Protein AF-A0A3A5MSQ6-F1 (afdb_monomer_lite)

Sequence (177 aa):
MNKYGAQARDHWVKVAPSRYAALPNPEQFFEELGEQVLSQVDALSQTIAGPDPAGENYLEKAGRLTMAQKQAEEIVLADLVWITPELSPSQERDEWEATRPMDSALARWADSVQDSPEGATSTYEEELAAEEWAVPVTFIQQLLAAANPSRFLTANADTMKRAADIRYEKIAQAHPE

pLDDT: mean 93.1, std 7.49, range [51.0, 98.56]

Foldseek 3Di:
DDPQLVLLLVQCCPFPVPVCVPDPDSVVVSVVLVVVLVVQLVVQLCVQLDDDDPPDDPVNSVVSSVVSSVVSNVVSCVVRRDDHGDDDPVRLLVVCVVPDDDPVVLQVVLVVQLPDPVHHDDLVVLVVSCVVQVHDSVLSVVLNVDPGNVVSCVVVVVRSVVSSVVVSVVVCVVDPD

Structure (mmCIF, N/CA/C/O backbone):
data_AF-A0A3A5MSQ6-F1
#
_entry.id   AF-A0A3A5MSQ6-F1
#
loop_
_atom_site.group_PDB
_atom_site.id
_atom_site.type_symbol
_atom_site.label_atom_id
_atom_site.label_alt_id
_atom_site.label_comp_id
_atom_site.label_asym_id
_atom_site.label_entity_id
_atom_site.label_seq_id
_atom_site.pdbx_PDB_ins_code
_atom_site.Cartn_x
_atom_site.Cartn_y
_atom_site.Cartn_z
_atom_site.occupancy
_atom_site.B_iso_or_equiv
_atom_site.auth_seq_id
_atom_site.auth_comp_id
_atom_site.auth_asym_id
_atom_site.auth_atom_id
_atom_site.pdbx_PDB_model_num
ATOM 1 N N . MET A 1 1 ? -16.151 -14.250 20.989 1.00 91.69 1 MET A N 1
ATOM 2 C CA . MET A 1 1 ? -15.827 -13.108 20.100 1.00 91.69 1 MET A CA 1
ATOM 3 C C . MET A 1 1 ? -16.827 -11.959 20.231 1.00 91.69 1 MET A C 1
ATOM 5 O O . MET A 1 1 ? -18.029 -12.206 20.222 1.00 91.69 1 MET A O 1
ATOM 9 N N . ASN A 1 2 ? -16.344 -10.716 20.351 1.00 97.12 2 ASN A N 1
ATOM 10 C CA . ASN A 1 2 ? -17.173 -9.505 20.461 1.00 97.12 2 ASN A CA 1
ATOM 11 C C . ASN A 1 2 ? -17.504 -8.865 19.088 1.00 97.12 2 ASN A C 1
ATOM 13 O O . ASN A 1 2 ? -17.113 -9.393 18.043 1.00 97.12 2 ASN A O 1
ATOM 17 N N . LYS A 1 3 ? -18.235 -7.733 19.079 1.00 97.00 3 LYS A N 1
ATOM 18 C CA . LYS A 1 3 ? -18.690 -7.067 17.837 1.00 97.00 3 LYS A CA 1
ATOM 19 C C . LYS A 1 3 ? -17.534 -6.658 16.913 1.00 97.00 3 LYS A C 1
ATOM 21 O O . LYS A 1 3 ? -17.661 -6.798 15.701 1.00 97.00 3 LYS A O 1
ATOM 26 N N . TYR A 1 4 ? -16.418 -6.195 17.478 1.00 98.12 4 TYR A N 1
ATOM 27 C CA . TYR A 1 4 ? -15.269 -5.723 16.706 1.00 98.12 4 TYR A CA 1
ATOM 28 C C . TYR A 1 4 ? -14.484 -6.884 16.110 1.00 98.12 4 TYR A C 1
ATOM 30 O O . TYR A 1 4 ? -14.121 -6.830 14.941 1.00 98.12 4 TYR A O 1
ATOM 38 N N . GLY A 1 5 ? -14.302 -7.966 16.874 1.00 97.75 5 GLY A N 1
ATOM 39 C CA . GLY A 1 5 ? -13.679 -9.188 16.367 1.00 97.75 5 GLY A CA 1
ATOM 40 C C . GLY A 1 5 ? -14.453 -9.782 15.189 1.00 97.75 5 GLY A C 1
ATOM 41 O O . GLY A 1 5 ? -13.870 -10.105 14.157 1.00 97.75 5 GLY A O 1
ATOM 42 N N . ALA A 1 6 ? -15.787 -9.839 15.293 1.00 97.94 6 ALA A N 1
ATOM 43 C CA . ALA A 1 6 ? -16.640 -10.298 14.197 1.00 97.94 6 ALA A CA 1
ATOM 44 C C . ALA A 1 6 ? -16.522 -9.398 12.955 1.00 97.94 6 ALA A C 1
ATOM 46 O O . ALA A 1 6 ? -16.348 -9.895 11.845 1.00 97.94 6 ALA A O 1
ATOM 47 N N . GLN A 1 7 ? -16.558 -8.077 13.149 1.00 96.94 7 GLN A N 1
ATOM 48 C CA . GLN A 1 7 ? -16.419 -7.096 12.073 1.00 96.94 7 GLN A CA 1
ATOM 49 C C . GLN A 1 7 ? -15.052 -7.185 11.377 1.00 96.94 7 GLN A C 1
ATOM 51 O O . GLN A 1 7 ? -14.988 -7.141 10.148 1.00 96.94 7 GLN A O 1
ATOM 56 N N . ALA A 1 8 ? -13.975 -7.354 12.147 1.00 97.19 8 ALA A N 1
ATOM 57 C CA . ALA A 1 8 ? -12.625 -7.531 11.629 1.00 97.19 8 ALA A CA 1
ATOM 58 C C . ALA A 1 8 ? -12.491 -8.817 10.815 1.00 97.19 8 ALA A C 1
ATOM 60 O O . ALA A 1 8 ? -12.016 -8.785 9.680 1.00 97.19 8 ALA A O 1
ATOM 61 N N . ARG A 1 9 ? -12.990 -9.934 11.354 1.00 97.44 9 ARG A N 1
ATOM 62 C CA . ARG A 1 9 ? -13.000 -11.228 10.670 1.00 97.44 9 ARG A CA 1
ATOM 63 C C . ARG A 1 9 ? -13.719 -11.141 9.327 1.00 97.44 9 ARG A C 1
ATOM 65 O O . ARG A 1 9 ? -13.173 -11.557 8.310 1.00 97.44 9 ARG A O 1
ATOM 72 N N . ASP A 1 10 ? -14.932 -10.596 9.319 1.00 96.75 10 ASP A N 1
ATOM 73 C CA . ASP A 1 10 ? -15.755 -10.513 8.110 1.00 96.75 10 ASP A CA 1
ATOM 74 C C . ASP A 1 10 ? -15.113 -9.595 7.055 1.00 96.75 10 ASP A C 1
ATOM 76 O O . ASP A 1 10 ? -15.195 -9.866 5.855 1.00 96.75 10 ASP A O 1
ATOM 80 N N . HIS A 1 11 ? -14.423 -8.536 7.493 1.00 96.19 11 HIS A N 1
ATOM 81 C CA . HIS A 1 11 ? -13.627 -7.688 6.613 1.00 96.19 11 HIS A CA 1
ATOM 82 C C . HIS A 1 11 ? -12.451 -8.456 5.998 1.00 96.19 11 HIS A C 1
ATOM 84 O O . HIS A 1 11 ? -12.329 -8.485 4.775 1.00 96.19 11 HIS A O 1
ATOM 90 N N . TRP A 1 12 ? -11.638 -9.131 6.815 1.00 96.25 12 TRP A N 1
ATOM 91 C CA . TRP A 1 12 ? -10.468 -9.888 6.357 1.00 96.25 12 TRP A CA 1
ATOM 92 C C . TRP A 1 12 ? -10.838 -11.015 5.395 1.00 96.25 12 TRP A C 1
ATOM 94 O O . TRP A 1 12 ? -10.219 -11.142 4.347 1.00 96.25 12 TRP A O 1
ATOM 104 N N . VAL A 1 13 ? -11.900 -11.772 5.678 1.00 95.62 13 VAL A N 1
ATOM 105 C CA . VAL A 1 13 ? -12.399 -12.817 4.764 1.00 95.62 13 VAL A CA 1
ATOM 106 C C . VAL A 1 13 ? -12.737 -12.245 3.383 1.00 95.62 13 VAL A C 1
ATOM 108 O O . VAL A 1 13 ? -12.569 -12.924 2.372 1.00 95.62 13 VAL A O 1
ATOM 111 N N . LYS A 1 14 ? -13.216 -10.998 3.328 1.00 93.75 14 LYS A N 1
ATOM 112 C CA . LYS A 1 14 ? -13.599 -10.339 2.080 1.00 93.75 14 LYS A CA 1
ATOM 113 C C . LYS A 1 14 ? -12.409 -9.747 1.328 1.00 93.75 14 LYS A C 1
ATOM 115 O O . LYS A 1 14 ? -12.394 -9.829 0.103 1.00 93.75 14 LYS A O 1
ATOM 120 N N . VAL A 1 15 ? -11.493 -9.079 2.029 1.00 93.81 15 VAL A N 1
ATOM 121 C CA . VAL A 1 15 ? -10.445 -8.264 1.390 1.00 93.81 15 VAL A CA 1
ATOM 122 C C . VAL A 1 15 ? -9.077 -8.925 1.379 1.00 93.81 15 VAL A C 1
ATOM 124 O O . VAL A 1 15 ? -8.238 -8.503 0.601 1.00 93.81 15 VAL A O 1
ATOM 127 N N . ALA A 1 16 ? -8.844 -9.927 2.222 1.00 93.31 16 ALA A N 1
ATOM 128 C CA . ALA A 1 16 ? -7.561 -10.603 2.362 1.00 93.31 16 ALA A CA 1
ATOM 129 C C . ALA A 1 16 ? -7.744 -12.108 2.664 1.00 93.31 16 ALA A C 1
ATOM 131 O O . ALA A 1 16 ? -7.401 -12.589 3.754 1.00 93.31 16 ALA A O 1
ATOM 132 N N . PRO A 1 17 ? -8.368 -12.863 1.739 1.00 93.62 17 PRO A N 1
ATOM 133 C CA . PRO A 1 17 ? -8.714 -14.262 1.967 1.00 93.62 17 PRO A CA 1
ATOM 134 C C . PRO A 1 17 ? -7.487 -15.162 2.165 1.00 93.62 17 PRO A C 1
ATOM 136 O O . PRO A 1 17 ? -7.575 -16.135 2.918 1.00 93.62 17 PRO A O 1
ATOM 139 N N . SER A 1 18 ? -6.350 -14.853 1.536 1.00 91.25 18 SER A N 1
ATOM 140 C CA . SER A 1 18 ? -5.132 -15.669 1.634 1.00 91.25 18 SER A CA 1
ATOM 141 C C . SER A 1 18 ? -4.469 -15.496 3.001 1.00 91.25 18 SER A C 1
ATOM 143 O O . SER A 1 18 ? -4.156 -16.485 3.665 1.00 91.25 18 SER A O 1
ATOM 145 N N . ARG A 1 19 ? -4.350 -14.252 3.480 1.00 92.19 19 ARG A N 1
ATOM 146 C CA . ARG A 1 19 ? -3.881 -13.902 4.828 1.00 92.19 19 ARG A CA 1
ATOM 147 C C . ARG A 1 19 ? -4.793 -14.495 5.891 1.00 92.19 19 ARG A C 1
ATOM 149 O O . ARG A 1 19 ? -4.294 -15.056 6.861 1.00 92.19 19 ARG A O 1
ATOM 156 N N . TYR A 1 20 ? -6.114 -14.445 5.695 1.00 94.56 20 TYR A N 1
ATOM 157 C CA . TYR A 1 20 ? -7.062 -15.107 6.594 1.00 94.56 20 TYR A CA 1
ATOM 158 C C . TYR A 1 20 ? -6.826 -16.625 6.660 1.00 94.56 20 TYR A C 1
ATOM 160 O O . TYR A 1 20 ? -6.766 -17.188 7.751 1.00 94.56 20 TYR A O 1
ATOM 168 N N . ALA A 1 21 ? -6.659 -17.288 5.511 1.00 94.31 21 ALA A N 1
ATOM 169 C CA . ALA A 1 21 ? -6.428 -18.732 5.442 1.00 94.31 21 ALA A CA 1
ATOM 170 C C . ALA A 1 21 ? -5.071 -19.166 6.027 1.00 94.31 21 ALA A C 1
ATOM 172 O O . ALA A 1 21 ? -4.936 -20.305 6.473 1.00 94.31 21 ALA A O 1
ATOM 173 N N . ALA A 1 22 ? -4.082 -18.271 6.044 1.00 95.31 22 ALA A N 1
ATOM 174 C CA . ALA A 1 22 ? -2.764 -18.515 6.623 1.00 95.31 22 ALA A CA 1
ATOM 175 C C . ALA A 1 22 ? -2.734 -18.416 8.161 1.00 95.31 22 ALA A C 1
ATOM 177 O O . ALA A 1 22 ? -1.754 -18.840 8.779 1.00 95.31 22 ALA A O 1
ATOM 178 N N . LEU A 1 23 ? -3.781 -17.875 8.799 1.00 96.12 23 LEU A N 1
ATOM 179 C CA . LEU A 1 23 ? -3.851 -17.765 10.256 1.00 96.12 23 LEU A CA 1
ATOM 180 C C . LEU A 1 23 ? -3.947 -19.160 10.909 1.00 96.12 23 LEU A C 1
ATOM 182 O O . LEU A 1 23 ? -4.881 -19.906 10.614 1.00 96.12 23 LEU A O 1
ATOM 186 N N . PRO A 1 24 ? -3.058 -19.509 11.862 1.00 94.88 24 PRO A N 1
ATOM 187 C CA . PRO A 1 24 ? -3.094 -20.817 12.524 1.00 94.88 24 PRO A CA 1
ATOM 188 C C . PRO A 1 24 ? -4.362 -21.067 13.352 1.00 94.88 24 PRO A C 1
ATOM 190 O O . PRO A 1 24 ? -4.852 -22.192 13.414 1.00 94.88 24 PRO A O 1
ATOM 193 N N . ASN A 1 25 ? -4.881 -20.026 14.010 1.00 96.38 25 ASN A N 1
ATOM 194 C CA . ASN A 1 25 ? -6.115 -20.078 14.791 1.00 96.38 25 ASN A CA 1
ATOM 195 C C . ASN A 1 25 ? -6.920 -18.783 14.579 1.00 96.38 25 ASN A C 1
ATOM 197 O O . ASN A 1 25 ? -6.796 -17.845 15.373 1.00 96.38 25 ASN A O 1
ATOM 201 N N . PRO A 1 26 ? -7.717 -18.701 13.496 1.00 95.69 26 PRO A N 1
ATOM 202 C CA . PRO A 1 26 ? -8.445 -17.484 13.152 1.00 95.69 26 PRO A CA 1
ATOM 203 C C . PRO A 1 26 ? -9.416 -17.045 14.253 1.00 95.69 26 PRO A C 1
ATOM 205 O O . PRO A 1 26 ? -9.524 -15.855 14.526 1.00 95.69 26 PRO A O 1
ATOM 208 N N . GLU A 1 27 ? -10.108 -17.982 14.910 1.00 96.00 27 GLU A N 1
ATOM 209 C CA . GLU A 1 27 ? -11.072 -17.643 15.964 1.00 96.00 27 GLU A CA 1
ATOM 210 C C . GLU A 1 27 ? -10.395 -16.920 17.127 1.00 96.00 27 GLU A C 1
ATOM 212 O O . GLU A 1 27 ? -10.804 -15.813 17.468 1.00 96.00 27 GLU A O 1
ATOM 217 N N . GLN A 1 28 ? -9.316 -17.489 17.671 1.00 97.81 28 GLN A N 1
ATOM 218 C CA . GLN A 1 28 ? -8.580 -16.863 18.768 1.00 97.81 28 GLN A CA 1
ATOM 219 C C . GLN A 1 28 ? -7.989 -15.504 18.363 1.00 97.81 28 GLN A C 1
ATOM 221 O O . GLN A 1 28 ? -8.087 -14.546 19.126 1.00 97.81 28 GLN A O 1
ATOM 226 N N . PHE A 1 29 ? -7.433 -15.393 17.152 1.00 97.88 29 PHE A N 1
ATOM 227 C CA . PHE A 1 29 ? -6.867 -14.137 16.655 1.00 97.88 29 PHE A CA 1
ATOM 228 C C . PHE A 1 29 ? -7.900 -13.000 16.646 1.00 97.88 29 PHE A C 1
ATOM 230 O O . PHE A 1 29 ? -7.646 -11.919 17.174 1.00 97.88 29 PHE A O 1
ATOM 237 N N . PHE A 1 30 ? -9.090 -13.240 16.084 1.00 98.00 30 PHE A N 1
ATOM 238 C CA . PHE A 1 30 ? -10.134 -12.212 16.019 1.00 98.00 30 PHE A CA 1
ATOM 239 C C . PHE A 1 30 ? -10.834 -11.981 17.364 1.00 98.00 30 PHE A C 1
ATOM 241 O O . PHE A 1 30 ? -11.377 -10.898 17.589 1.00 98.00 30 PHE A O 1
ATOM 248 N N . GLU A 1 31 ? -10.803 -12.950 18.281 1.00 98.31 31 GLU A N 1
ATOM 249 C CA . GLU A 1 31 ? -11.196 -12.725 19.673 1.00 98.31 31 GLU A CA 1
ATOM 250 C C . GLU A 1 31 ? -10.259 -11.744 20.374 1.00 98.31 31 GLU A C 1
ATOM 252 O O . GLU A 1 31 ? -10.732 -10.740 20.908 1.00 98.31 31 GLU A O 1
ATOM 257 N N . GLU A 1 32 ? -8.950 -11.981 20.309 1.00 98.25 32 GLU A N 1
ATOM 258 C CA . GLU A 1 32 ? -7.934 -11.112 20.911 1.00 98.25 32 GLU A CA 1
ATOM 259 C C . GLU A 1 32 ? -7.945 -9.710 20.285 1.00 98.25 32 GLU A C 1
ATOM 261 O O . GLU A 1 32 ? -7.971 -8.712 21.010 1.00 98.25 32 GLU A O 1
ATOM 266 N N . LEU A 1 33 ? -8.026 -9.621 18.952 1.00 98.19 33 LEU A N 1
ATOM 267 C CA . LEU A 1 33 ? -8.139 -8.345 18.241 1.00 98.19 33 LEU A CA 1
ATOM 268 C C . LEU A 1 33 ? -9.402 -7.581 18.653 1.00 98.19 33 LEU A C 1
ATOM 270 O O . LEU A 1 33 ? -9.358 -6.373 18.882 1.00 98.19 33 LEU A O 1
ATOM 274 N N . GLY A 1 34 ? -10.532 -8.277 18.786 1.00 98.44 34 GLY A N 1
ATOM 275 C CA . GLY A 1 34 ? -11.775 -7.668 19.236 1.00 98.44 34 GLY A CA 1
ATOM 276 C C . GLY A 1 34 ? -11.662 -7.074 20.640 1.00 98.44 34 GLY A C 1
ATOM 277 O O . GLY A 1 34 ? -12.158 -5.969 20.878 1.00 98.44 34 GLY A O 1
ATOM 278 N N . GLU A 1 35 ? -11.045 -7.787 21.583 1.00 98.56 35 GLU A N 1
ATOM 279 C CA . GLU A 1 35 ? -10.830 -7.298 22.954 1.00 98.56 35 GLU A CA 1
ATOM 280 C C . GLU A 1 35 ? -9.854 -6.117 22.988 1.00 98.56 35 GLU A C 1
ATOM 282 O O . GLU A 1 35 ? -10.081 -5.134 23.700 1.00 98.56 35 GLU A O 1
ATOM 287 N N . GLN A 1 36 ? -8.808 -6.159 22.161 1.00 98.44 36 GLN A N 1
ATOM 288 C CA . GLN A 1 36 ? -7.876 -5.048 22.006 1.00 98.44 36 GLN A CA 1
ATOM 289 C C . GLN A 1 36 ? -8.574 -3.788 21.476 1.00 98.44 36 GLN A C 1
ATOM 291 O O . GLN A 1 36 ? -8.370 -2.706 22.030 1.00 98.44 36 GLN A O 1
ATOM 296 N N . VAL A 1 37 ? -9.410 -3.918 20.441 1.00 98.44 37 VAL A N 1
ATOM 297 C CA . VAL A 1 37 ? -10.190 -2.799 19.887 1.00 98.44 37 VAL A CA 1
ATOM 298 C C . VAL A 1 37 ? -11.120 -2.230 20.954 1.00 98.44 37 VAL A C 1
ATOM 300 O O . VAL A 1 37 ? -11.124 -1.022 21.166 1.00 98.44 37 VAL A O 1
ATOM 303 N N . LEU A 1 38 ? -11.866 -3.079 21.670 1.00 98.50 38 LEU A N 1
ATOM 304 C CA . LEU A 1 38 ? -12.774 -2.636 22.733 1.00 98.50 38 LEU A CA 1
ATOM 305 C C . LEU A 1 38 ? -12.039 -1.820 23.806 1.00 98.50 38 LEU A C 1
ATOM 307 O O . LEU A 1 38 ? -12.449 -0.703 24.114 1.00 98.50 38 LEU A O 1
ATOM 311 N N . SER A 1 39 ? -10.924 -2.349 24.313 1.00 98.44 39 SER A N 1
ATOM 312 C CA . SER A 1 39 ? -10.098 -1.686 25.327 1.00 98.44 39 SER A CA 1
ATOM 313 C C . SER A 1 39 ? -9.564 -0.327 24.851 1.00 98.44 39 SER A C 1
ATOM 315 O O . SER A 1 39 ? -9.632 0.666 25.579 1.00 98.44 39 SER A O 1
ATOM 317 N N . GLN A 1 40 ? -9.076 -0.248 23.608 1.00 98.56 40 GLN A N 1
ATOM 318 C CA . GLN A 1 40 ? -8.549 1.001 23.052 1.00 98.56 40 GLN A CA 1
ATOM 319 C C . GLN A 1 40 ? -9.640 2.032 22.774 1.00 98.56 40 GLN A C 1
ATOM 321 O O . GLN A 1 40 ? -9.429 3.215 23.040 1.00 98.56 40 GLN A O 1
ATOM 326 N N . VAL A 1 41 ? -10.810 1.603 22.295 1.00 98.56 41 VAL A N 1
ATOM 327 C CA . VAL A 1 41 ? -11.960 2.494 22.108 1.00 98.56 41 VAL A CA 1
ATOM 328 C C . VAL A 1 41 ? -12.382 3.097 23.443 1.00 98.56 41 VAL A C 1
ATOM 330 O O . VAL A 1 41 ? -12.573 4.308 23.510 1.00 98.56 41 VAL A O 1
ATOM 333 N N . ASP A 1 42 ? -12.482 2.299 24.506 1.00 98.12 42 ASP A N 1
ATOM 334 C CA . ASP A 1 42 ? -12.897 2.790 25.824 1.00 98.12 42 ASP A CA 1
ATOM 335 C C . ASP A 1 42 ? -11.879 3.773 26.429 1.00 98.12 42 ASP A C 1
ATOM 337 O O . ASP A 1 42 ? -12.255 4.786 27.023 1.00 98.12 42 ASP A O 1
ATOM 341 N N . ALA A 1 43 ? -10.579 3.516 26.261 1.00 98.31 43 ALA A N 1
ATOM 342 C CA . ALA A 1 43 ? -9.530 4.426 26.722 1.00 98.31 43 ALA A CA 1
ATOM 343 C C . ALA A 1 43 ? -9.496 5.737 25.914 1.00 98.31 43 ALA A C 1
ATOM 345 O O . ALA A 1 43 ? -9.385 6.838 26.472 1.00 98.31 43 ALA A O 1
ATOM 346 N N . LEU A 1 44 ? -9.605 5.636 24.588 1.00 98.50 44 LEU A N 1
ATOM 347 C CA . LEU A 1 44 ? -9.584 6.790 23.699 1.00 98.50 44 LEU A CA 1
ATOM 348 C C . LEU A 1 44 ? -10.862 7.625 23.836 1.00 98.50 44 LEU A C 1
ATOM 350 O O . LEU A 1 44 ? -10.779 8.851 23.835 1.00 98.50 44 LEU A O 1
ATOM 354 N N . SER A 1 45 ? -12.027 7.006 24.030 1.00 98.38 45 SER A N 1
ATOM 355 C CA . SER A 1 45 ? -13.287 7.733 24.200 1.00 98.38 45 SER A CA 1
ATOM 356 C C . SER A 1 45 ? -13.290 8.579 25.469 1.00 98.38 45 SER A C 1
ATOM 358 O O . SER A 1 45 ? -13.727 9.727 25.426 1.00 98.38 45 SER A O 1
ATOM 360 N N . GLN A 1 46 ? -12.720 8.084 26.571 1.00 97.62 46 GLN A N 1
ATOM 361 C CA . GLN A 1 46 ? -12.524 8.876 27.792 1.00 97.62 46 GLN A CA 1
ATOM 362 C C . GLN A 1 46 ? -11.589 10.064 27.553 1.00 97.62 46 GLN A C 1
ATOM 364 O O . GLN A 1 46 ? -11.845 11.170 28.034 1.00 97.62 46 GLN A O 1
ATOM 369 N N . THR A 1 47 ? -10.532 9.847 26.769 1.00 97.81 47 THR A N 1
ATOM 370 C CA . THR A 1 47 ? -9.563 10.889 26.415 1.00 97.81 47 THR A CA 1
ATOM 371 C C . THR A 1 47 ? -10.205 11.975 25.546 1.00 97.81 47 THR A C 1
ATOM 373 O O . THR A 1 47 ? -10.023 13.159 25.819 1.00 97.81 47 THR A O 1
ATOM 376 N N . ILE A 1 48 ? -10.997 11.591 24.538 1.00 97.81 48 ILE A N 1
ATOM 377 C CA . ILE A 1 48 ? -11.718 12.516 23.649 1.00 97.81 48 ILE A CA 1
ATOM 378 C C . ILE A 1 48 ? -12.823 13.256 24.408 1.00 97.81 48 ILE A C 1
ATOM 380 O O . ILE A 1 48 ? -12.997 14.460 24.230 1.00 97.81 48 ILE A O 1
ATOM 384 N N . ALA A 1 49 ? -13.577 12.551 25.254 1.00 97.19 49 ALA A N 1
ATOM 385 C CA . ALA A 1 49 ? -14.663 13.142 26.021 1.00 97.19 49 ALA A CA 1
ATOM 386 C C . ALA A 1 49 ? -14.155 14.206 26.999 1.00 97.19 49 ALA A C 1
ATOM 388 O O . ALA A 1 49 ? -14.833 15.218 27.199 1.00 97.19 49 ALA A O 1
ATOM 389 N N . GLY A 1 50 ? -12.995 13.965 27.615 1.00 95.31 50 GLY A N 1
ATOM 390 C CA . GLY A 1 50 ? -12.449 14.821 28.657 1.00 95.31 50 GLY A CA 1
ATOM 391 C C . GLY A 1 50 ? -13.317 14.859 29.927 1.00 95.31 50 GLY A C 1
ATOM 392 O O . GLY A 1 50 ? -14.326 14.150 30.043 1.00 95.31 50 GLY A O 1
ATOM 393 N N . PRO A 1 51 ? -12.924 15.679 30.917 1.00 94.00 51 PRO A N 1
ATOM 394 C CA . PRO A 1 51 ? -13.678 15.836 32.156 1.00 94.00 51 PRO A CA 1
ATOM 395 C C . PRO A 1 51 ? -15.038 16.504 31.915 1.00 94.00 51 PRO A C 1
ATOM 397 O O . PRO A 1 51 ? -15.230 17.221 30.934 1.00 94.00 51 PRO A O 1
ATOM 400 N N . ASP A 1 52 ? -15.970 16.305 32.847 1.00 92.56 52 ASP A N 1
ATOM 401 C CA . ASP A 1 52 ? -17.297 16.922 32.786 1.00 92.56 52 ASP A CA 1
ATOM 402 C C . ASP A 1 52 ? -17.204 18.460 32.889 1.00 92.56 52 ASP A C 1
ATOM 404 O O . ASP A 1 52 ? -16.679 18.979 33.884 1.00 92.56 52 ASP A O 1
ATOM 408 N N . PRO A 1 53 ? -17.718 19.213 31.897 1.00 92.38 53 PRO A N 1
ATOM 409 C CA . PRO A 1 53 ? -17.773 20.668 31.960 1.00 92.38 53 PRO A CA 1
ATOM 410 C C . PRO A 1 53 ? -18.705 21.176 33.067 1.00 92.38 53 PRO A C 1
ATOM 412 O O . PRO A 1 53 ? -19.757 20.602 33.355 1.00 92.38 53 PRO A O 1
ATOM 415 N N . ALA A 1 54 ? -18.355 22.317 33.663 1.00 91.19 54 ALA A N 1
ATOM 416 C CA . ALA A 1 54 ? -19.202 22.959 34.662 1.00 91.19 54 ALA A CA 1
ATOM 417 C C . ALA A 1 54 ? -20.530 23.428 34.038 1.00 91.19 54 ALA A C 1
ATOM 419 O O . ALA A 1 54 ? -20.532 24.180 33.066 1.00 91.19 54 ALA A O 1
ATOM 420 N N . GLY A 1 55 ? -21.653 23.015 34.630 1.00 91.69 55 GLY A N 1
ATOM 421 C CA . GLY A 1 55 ? -22.995 23.371 34.157 1.00 91.69 55 GLY A CA 1
ATOM 422 C C . GLY A 1 55 ? -23.550 22.477 33.043 1.00 91.69 55 GLY A C 1
ATOM 423 O O . GLY A 1 55 ? -24.663 22.737 32.594 1.00 91.69 55 GLY A O 1
ATOM 424 N N . GLU A 1 56 ? -22.824 21.430 32.631 1.00 95.56 56 GLU A N 1
ATOM 425 C CA . GLU A 1 56 ? -23.311 20.438 31.666 1.00 95.56 56 GLU A CA 1
ATOM 426 C C . GLU A 1 56 ? -24.538 19.697 32.219 1.00 95.56 56 GLU A C 1
ATOM 428 O O . GLU A 1 56 ? -24.518 19.145 33.326 1.00 95.56 56 GLU A O 1
ATOM 433 N N . ASN A 1 57 ? -25.622 19.674 31.445 1.00 94.94 57 ASN A N 1
ATOM 434 C CA . ASN A 1 57 ? -26.809 18.902 31.788 1.00 94.94 57 ASN A CA 1
ATOM 435 C C . ASN A 1 57 ? -26.691 17.437 31.324 1.00 94.94 57 ASN A C 1
ATOM 437 O O . ASN A 1 57 ? -25.819 17.058 30.545 1.00 94.94 57 ASN A O 1
ATOM 441 N N . TYR A 1 58 ? -27.599 16.581 31.793 1.00 94.12 58 TYR A N 1
ATOM 442 C CA . TYR A 1 58 ? -27.545 15.143 31.509 1.00 94.12 58 TYR A CA 1
ATOM 443 C C . TYR A 1 58 ? -27.554 14.799 30.007 1.00 94.12 58 TYR A C 1
ATOM 445 O O . TYR A 1 58 ? -26.824 13.903 29.580 1.00 94.12 58 TYR A O 1
ATOM 453 N N . LEU A 1 59 ? -28.370 15.491 29.204 1.00 96.38 59 LEU A N 1
ATOM 454 C CA . LEU A 1 59 ? -28.481 15.212 27.770 1.00 96.38 59 LEU A CA 1
ATOM 455 C C . LEU A 1 59 ? -27.236 15.679 27.012 1.00 96.38 59 LEU A C 1
ATOM 457 O O . LEU A 1 59 ? -26.780 14.980 26.110 1.00 96.38 59 LEU A O 1
ATOM 461 N N . GLU A 1 60 ? -26.666 16.818 27.407 1.00 95.69 60 GLU A N 1
ATOM 462 C CA . GLU A 1 60 ? -25.393 17.315 26.874 1.00 95.69 60 GLU A CA 1
ATOM 463 C C . GLU A 1 60 ? -24.264 16.320 27.155 1.00 95.69 60 GLU A C 1
ATOM 465 O O . GLU A 1 60 ? -23.564 15.912 26.226 1.00 95.69 60 GLU A O 1
ATOM 470 N N . LYS A 1 61 ? -24.179 15.823 28.395 1.00 95.56 61 LYS A N 1
ATOM 471 C CA . LYS A 1 61 ? -23.210 14.793 28.781 1.00 95.56 61 LYS A CA 1
ATOM 472 C C . LYS A 1 61 ? -23.369 13.515 27.965 1.00 95.56 61 LYS A C 1
ATOM 474 O O . LYS A 1 61 ? -22.396 12.999 27.417 1.00 95.56 61 LYS A O 1
ATOM 479 N N . ALA A 1 62 ? -24.592 12.997 27.860 1.00 96.69 62 ALA A N 1
ATOM 480 C CA . ALA A 1 62 ? -24.869 11.791 27.084 1.00 96.69 62 ALA A CA 1
ATOM 481 C C . ALA A 1 62 ? -24.496 11.972 25.601 1.00 96.69 62 ALA A C 1
ATOM 483 O O . ALA A 1 62 ? -23.909 11.071 24.996 1.00 96.69 62 ALA A O 1
ATOM 484 N N . GLY A 1 63 ? -24.783 13.149 25.034 1.00 97.00 63 GLY A N 1
ATOM 485 C CA . GLY A 1 63 ? -24.393 13.518 23.676 1.00 97.00 63 GLY A CA 1
ATOM 486 C C . GLY A 1 63 ? -22.876 13.532 23.489 1.00 97.00 63 GLY A C 1
ATOM 487 O O . GLY A 1 63 ? -22.371 12.863 22.587 1.00 97.00 63 GLY A O 1
ATOM 488 N N . ARG A 1 64 ? -22.143 14.224 24.372 1.00 96.94 64 ARG A N 1
ATOM 489 C CA . ARG A 1 64 ? -20.674 14.303 24.338 1.00 96.94 64 ARG A CA 1
ATOM 490 C C . ARG A 1 64 ? -20.027 12.925 24.430 1.00 96.94 64 ARG A C 1
ATOM 492 O O . ARG A 1 64 ? -19.204 12.593 23.583 1.00 96.94 64 ARG A O 1
ATOM 499 N N . LEU A 1 65 ? -20.430 12.108 25.404 1.00 97.62 65 LEU A N 1
ATOM 500 C CA . LEU A 1 65 ? -19.889 10.757 25.585 1.00 97.62 65 LEU A CA 1
ATOM 501 C C . LEU A 1 65 ? -20.180 9.858 24.376 1.00 97.62 65 LEU A C 1
ATOM 503 O O . LEU A 1 65 ? -19.302 9.130 23.925 1.00 97.62 65 LEU A O 1
ATOM 507 N N . THR A 1 66 ? -21.382 9.952 23.800 1.00 97.81 66 THR A N 1
ATOM 508 C CA . THR A 1 66 ? -21.739 9.187 22.593 1.00 97.81 66 THR A CA 1
ATOM 509 C C . THR A 1 66 ? -20.885 9.596 21.393 1.00 97.81 66 THR A C 1
ATOM 511 O O . THR A 1 66 ? -20.441 8.736 20.633 1.00 97.81 66 THR A O 1
ATOM 514 N N . MET A 1 67 ? -20.643 10.896 21.208 1.00 97.88 67 MET A N 1
ATOM 515 C CA . MET A 1 67 ? -19.791 11.391 20.123 1.00 97.88 67 MET A CA 1
ATOM 516 C C . MET A 1 67 ? -18.331 10.983 20.315 1.00 97.88 67 MET A C 1
ATOM 518 O O . MET A 1 67 ? -17.710 10.518 19.363 1.00 97.88 67 MET A O 1
ATOM 522 N N . ALA A 1 68 ? -17.814 11.082 21.541 1.00 98.31 68 ALA A N 1
ATOM 523 C CA . ALA A 1 68 ? -16.463 10.647 21.872 1.00 98.31 68 ALA A CA 1
ATOM 524 C C . ALA A 1 68 ? -16.267 9.145 21.622 1.00 98.31 68 ALA A C 1
ATOM 526 O O . ALA A 1 68 ? -15.259 8.754 21.040 1.00 98.31 68 ALA A O 1
ATOM 527 N N . GLN A 1 69 ? -17.254 8.313 21.980 1.00 98.06 69 GLN A N 1
ATOM 528 C CA . GLN A 1 69 ? -17.225 6.879 21.684 1.00 98.06 69 GLN A CA 1
ATOM 529 C C . GLN A 1 69 ? -17.175 6.616 20.176 1.00 98.06 69 GLN A C 1
ATOM 531 O O . GLN A 1 69 ? -16.330 5.855 19.725 1.00 98.06 69 GLN A O 1
ATOM 536 N N . LYS A 1 70 ? -18.039 7.263 19.382 1.00 98.31 70 LYS A N 1
ATOM 537 C CA . LYS A 1 70 ? -18.057 7.077 17.920 1.00 98.31 70 LYS A CA 1
ATOM 538 C C . LYS A 1 70 ? -16.747 7.498 17.261 1.00 98.31 70 LYS A C 1
ATOM 540 O O . LYS A 1 70 ? -16.265 6.804 16.375 1.00 98.31 70 LYS A O 1
ATOM 545 N N . GLN A 1 71 ? -16.176 8.618 17.700 1.00 98.50 71 GLN A N 1
ATOM 546 C CA . GLN A 1 71 ? -14.903 9.099 17.176 1.00 98.50 71 GLN A CA 1
ATOM 547 C C . GLN A 1 71 ? -13.751 8.159 17.555 1.00 98.50 71 GLN A C 1
ATOM 549 O O . GLN A 1 71 ? -12.897 7.870 16.721 1.00 98.50 71 GLN A O 1
ATOM 554 N N . ALA A 1 72 ? -13.745 7.643 18.786 1.00 98.56 72 ALA A N 1
ATOM 555 C CA . ALA A 1 72 ? -12.779 6.636 19.207 1.00 98.56 72 ALA A CA 1
ATOM 556 C C . ALA A 1 72 ? -12.917 5.336 18.399 1.00 98.56 72 ALA A C 1
ATOM 558 O O . ALA A 1 72 ? -11.911 4.801 17.944 1.00 98.56 72 ALA A O 1
ATOM 559 N N . GLU A 1 73 ? -14.148 4.858 18.174 1.00 98.25 73 GLU A N 1
ATOM 560 C CA . GLU A 1 73 ? -14.423 3.694 17.320 1.00 98.25 73 GLU A CA 1
ATOM 561 C C . GLU A 1 73 ? -13.858 3.892 15.908 1.00 98.25 73 GLU A C 1
ATOM 563 O O . GLU A 1 73 ? -13.158 3.016 15.409 1.00 98.25 73 GLU A O 1
ATOM 568 N N . GLU A 1 74 ? -14.104 5.041 15.276 1.00 98.25 74 GLU A N 1
ATOM 569 C CA . GLU A 1 74 ? -13.596 5.334 13.931 1.00 98.25 74 GLU A CA 1
ATOM 570 C C . GLU A 1 74 ? -12.063 5.281 13.864 1.00 98.25 74 GLU A C 1
ATOM 572 O O . GLU A 1 74 ? -11.509 4.616 12.987 1.00 98.25 74 GLU A O 1
ATOM 577 N N . ILE A 1 75 ? -11.384 5.929 14.816 1.00 98.38 75 ILE A N 1
ATOM 578 C CA . ILE A 1 75 ? -9.918 5.990 14.867 1.00 98.38 75 ILE A CA 1
ATOM 579 C C . ILE A 1 75 ? -9.318 4.597 15.090 1.00 98.38 75 ILE A C 1
ATOM 581 O O . ILE A 1 75 ? -8.425 4.188 14.351 1.00 98.38 75 ILE A O 1
ATOM 585 N N . VAL A 1 76 ? -9.810 3.851 16.083 1.00 98.31 76 VAL A N 1
ATOM 586 C CA . VAL A 1 76 ? -9.240 2.541 16.440 1.00 98.31 76 VAL A CA 1
ATOM 587 C C . VAL A 1 76 ? -9.509 1.503 15.351 1.00 98.31 76 VAL A C 1
ATOM 589 O O . VAL A 1 76 ? -8.643 0.680 15.061 1.00 98.31 76 VAL A O 1
ATOM 592 N N . LEU A 1 77 ? -10.682 1.532 14.709 1.00 97.56 77 LEU A N 1
ATOM 593 C CA . LEU A 1 77 ? -10.972 0.624 13.596 1.00 97.56 77 LEU A CA 1
ATOM 594 C C . LEU A 1 77 ? -10.088 0.914 12.378 1.00 97.56 77 LEU A C 1
ATOM 596 O O . LEU A 1 77 ? -9.640 -0.029 11.726 1.00 97.56 77 LEU A O 1
ATOM 600 N N . ALA A 1 78 ? -9.811 2.189 12.091 1.00 96.94 78 ALA A N 1
ATOM 601 C CA . ALA A 1 78 ? -8.888 2.572 11.028 1.00 96.94 78 ALA A CA 1
ATOM 602 C C . ALA A 1 78 ? -7.453 2.099 11.279 1.00 96.94 78 ALA A C 1
ATOM 604 O O . ALA A 1 78 ? -6.772 1.742 10.325 1.00 96.94 78 ALA A O 1
ATOM 605 N N . ASP A 1 79 ? -7.021 2.065 12.539 1.00 95.81 79 ASP A N 1
ATOM 606 C CA . ASP A 1 79 ? -5.671 1.638 12.909 1.00 95.81 79 ASP A CA 1
ATOM 607 C C . ASP A 1 79 ? -5.519 0.107 12.962 1.00 95.81 79 ASP A C 1
ATOM 609 O O . ASP A 1 79 ? -4.525 -0.444 12.496 1.00 95.81 79 ASP A O 1
ATOM 613 N N . LEU A 1 80 ? -6.513 -0.603 13.510 1.00 96.06 80 LEU A N 1
ATOM 614 C CA . LEU A 1 80 ? -6.365 -2.025 13.855 1.00 96.06 80 LEU A CA 1
ATOM 615 C C . LEU A 1 80 ? -7.149 -2.992 12.966 1.00 96.06 80 LEU A C 1
ATOM 617 O O . LEU A 1 80 ? -6.832 -4.181 12.939 1.00 96.06 80 LEU A O 1
ATOM 621 N N . VAL A 1 81 ? -8.212 -2.534 12.302 1.00 95.25 81 VAL A N 1
ATOM 622 C CA . VAL A 1 81 ? -9.176 -3.430 11.643 1.00 95.25 81 VAL A CA 1
ATOM 623 C C . VAL A 1 81 ? -9.164 -3.292 10.124 1.00 95.25 81 VAL A C 1
ATOM 625 O O . VAL A 1 81 ? -9.227 -4.307 9.422 1.00 95.25 81 VAL A O 1
ATOM 628 N N . TRP A 1 82 ? -9.082 -2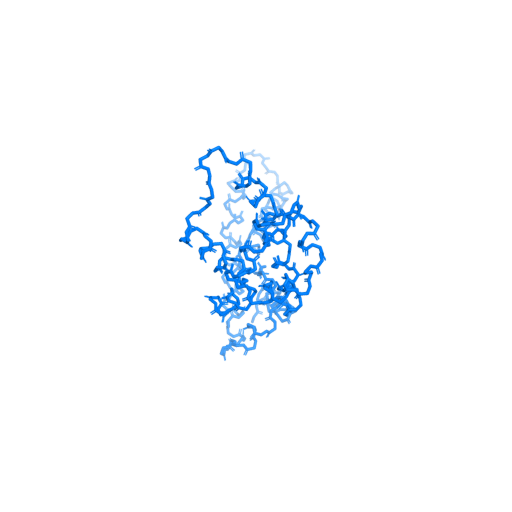.066 9.607 1.00 94.38 82 TRP A N 1
ATOM 629 C CA . TRP A 1 82 ? -9.092 -1.794 8.169 1.00 94.38 82 TRP A CA 1
ATOM 630 C C . TRP A 1 82 ? -7.714 -2.023 7.560 1.00 94.38 82 TRP A C 1
ATOM 632 O O . TRP A 1 82 ? -6.844 -1.160 7.602 1.00 94.38 82 TRP A O 1
ATOM 642 N N . ILE A 1 83 ? -7.527 -3.208 6.983 1.00 91.81 83 ILE A N 1
ATOM 643 C CA . ILE A 1 83 ? -6.276 -3.594 6.330 1.00 91.81 83 ILE A CA 1
ATOM 644 C C . ILE A 1 83 ? -6.284 -3.239 4.846 1.00 91.81 83 ILE A C 1
ATOM 646 O O . ILE A 1 83 ? -7.337 -3.159 4.209 1.00 91.81 83 ILE A O 1
ATOM 650 N N . THR A 1 84 ? -5.087 -3.090 4.278 1.00 88.88 84 THR A N 1
ATOM 651 C CA . THR A 1 84 ? -4.920 -3.014 2.826 1.00 88.88 84 THR A CA 1
ATOM 652 C C . THR A 1 84 ? -5.419 -4.318 2.198 1.00 88.88 84 THR A C 1
ATOM 654 O O . THR A 1 84 ? -4.929 -5.386 2.590 1.00 88.88 84 THR A O 1
ATOM 657 N N . PRO A 1 85 ? -6.372 -4.250 1.250 1.00 89.25 85 PRO A N 1
ATOM 658 C CA . PRO A 1 85 ? -6.837 -5.421 0.524 1.00 89.25 85 PRO A CA 1
ATOM 659 C C . PRO A 1 85 ? -5.683 -6.168 -0.145 1.00 89.25 85 PRO A C 1
ATOM 661 O O . PRO A 1 85 ? -4.744 -5.550 -0.642 1.00 89.25 85 PRO A O 1
ATOM 664 N N . GLU A 1 86 ? -5.783 -7.490 -0.188 1.00 88.25 86 GLU A N 1
ATOM 665 C CA . GLU A 1 86 ? -5.020 -8.292 -1.136 1.00 88.25 86 GLU A CA 1
ATOM 666 C C . GLU A 1 86 ? -5.445 -7.913 -2.552 1.00 88.25 86 GLU A C 1
ATOM 668 O O . GLU A 1 86 ? -6.636 -7.784 -2.865 1.00 88.25 86 GLU A O 1
ATOM 673 N N . LEU A 1 87 ? -4.452 -7.730 -3.409 1.00 85.88 87 LEU A N 1
ATOM 674 C CA . LEU A 1 87 ? -4.662 -7.461 -4.815 1.00 85.88 87 LEU A CA 1
ATOM 675 C C . LEU A 1 87 ? -4.639 -8.787 -5.569 1.00 85.88 87 LEU A C 1
ATOM 677 O O . LEU A 1 87 ? -3.862 -9.689 -5.276 1.00 85.88 87 LEU A O 1
ATOM 681 N N . SER A 1 88 ? -5.505 -8.927 -6.570 1.00 84.50 88 SER A N 1
ATOM 682 C CA . SER A 1 88 ? -5.305 -9.999 -7.547 1.00 84.50 88 SER A CA 1
ATOM 683 C C . SER A 1 88 ? -4.028 -9.735 -8.358 1.00 84.50 88 SER A C 1
ATOM 685 O O . SER A 1 88 ? -3.692 -8.568 -8.568 1.00 84.50 88 SER A O 1
ATOM 687 N N . PRO A 1 89 ? -3.384 -10.764 -8.942 1.00 82.19 89 PRO A N 1
ATOM 688 C CA . PRO A 1 89 ? -2.202 -10.568 -9.789 1.00 82.19 89 PRO A CA 1
ATOM 689 C C . PRO A 1 89 ? -2.415 -9.556 -10.928 1.00 82.19 89 PRO A C 1
ATOM 691 O O . PRO A 1 89 ? -1.505 -8.831 -11.315 1.00 82.19 89 PRO A O 1
ATOM 694 N N . SER A 1 90 ? -3.639 -9.463 -11.462 1.00 85.50 90 SER A N 1
ATOM 695 C CA . SER A 1 90 ? -4.000 -8.425 -12.435 1.00 85.50 90 SER A CA 1
ATOM 696 C C . SER A 1 90 ? -4.002 -7.018 -11.839 1.00 85.50 90 SER A C 1
ATOM 698 O O . SER A 1 90 ? -3.526 -6.095 -12.485 1.00 85.50 90 SER A O 1
ATOM 700 N N . GLN A 1 91 ? -4.507 -6.846 -10.617 1.00 87.94 91 GLN A N 1
ATOM 701 C CA . GLN A 1 91 ? -4.535 -5.542 -9.951 1.00 87.94 91 GLN A CA 1
ATOM 702 C C . GLN A 1 91 ? -3.141 -5.107 -9.502 1.00 87.94 91 GLN A C 1
ATOM 704 O O . GLN A 1 91 ? -2.794 -3.947 -9.681 1.00 87.94 91 GLN A O 1
ATOM 709 N N . GLU A 1 92 ? -2.320 -6.029 -8.993 1.00 88.31 92 GLU A N 1
ATOM 710 C CA 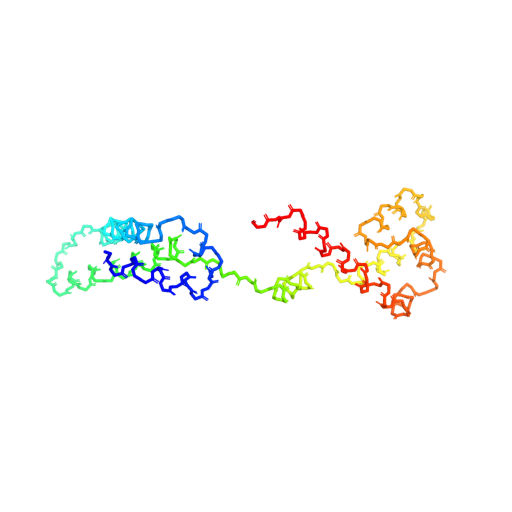. GLU A 1 92 ? -0.904 -5.760 -8.703 1.00 88.31 92 GLU A CA 1
ATOM 711 C C . GLU A 1 92 ? -0.174 -5.292 -9.958 1.00 88.31 92 GLU A C 1
ATOM 713 O O . GLU A 1 92 ? 0.615 -4.345 -9.927 1.00 88.31 92 GLU A O 1
ATOM 718 N N . ARG A 1 93 ? -0.462 -5.943 -11.092 1.00 89.00 93 ARG A N 1
ATOM 719 C CA . ARG A 1 93 ? 0.096 -5.534 -12.371 1.00 89.00 93 ARG A CA 1
ATOM 720 C C . ARG A 1 93 ? -0.387 -4.146 -12.780 1.00 89.00 93 ARG A C 1
ATOM 722 O O . ARG A 1 93 ? 0.438 -3.340 -13.197 1.00 89.00 93 ARG A O 1
ATOM 729 N N . ASP A 1 94 ? -1.675 -3.852 -12.653 1.00 90.50 94 ASP A N 1
ATOM 730 C CA . ASP A 1 94 ? -2.233 -2.541 -12.997 1.00 90.50 94 ASP A CA 1
ATOM 731 C C . ASP A 1 94 ? -1.657 -1.416 -12.112 1.00 90.50 94 ASP A C 1
ATOM 733 O O . ASP A 1 94 ? -1.320 -0.344 -12.619 1.00 90.50 94 ASP A O 1
ATOM 737 N N . GLU A 1 95 ? -1.476 -1.653 -10.809 1.00 89.38 95 GLU A N 1
ATOM 738 C CA . GLU A 1 95 ? -0.832 -0.695 -9.897 1.00 89.38 95 GLU A CA 1
ATOM 739 C C . GLU A 1 95 ? 0.638 -0.454 -10.254 1.00 89.38 95 GLU A C 1
ATOM 741 O O . GLU A 1 95 ? 1.118 0.688 -10.260 1.00 89.38 95 GLU A O 1
ATOM 746 N N . TRP A 1 96 ? 1.356 -1.517 -10.615 1.00 92.06 96 TRP A N 1
ATOM 747 C CA . TRP A 1 96 ? 2.717 -1.390 -11.112 1.00 92.06 96 TRP A CA 1
ATOM 748 C C . TRP A 1 96 ? 2.771 -0.614 -12.437 1.00 92.06 96 TRP A C 1
ATOM 750 O O . TRP A 1 96 ? 3.606 0.276 -12.596 1.00 92.06 96 TRP A O 1
ATOM 760 N N . GLU A 1 97 ? 1.857 -0.877 -13.375 1.00 91.00 97 GLU A N 1
ATOM 761 C CA . GLU A 1 97 ? 1.762 -0.132 -14.640 1.00 91.00 97 GLU A CA 1
ATOM 762 C C . GLU A 1 97 ? 1.444 1.357 -14.415 1.00 91.00 97 GLU A C 1
ATOM 764 O O . GLU A 1 97 ? 1.910 2.209 -15.173 1.00 91.00 97 GLU A O 1
ATOM 769 N N . ALA A 1 98 ? 0.695 1.697 -13.362 1.00 90.81 98 ALA A N 1
ATOM 770 C CA . ALA A 1 98 ? 0.388 3.083 -13.011 1.00 90.81 98 ALA A CA 1
ATOM 771 C C . ALA A 1 98 ? 1.585 3.847 -12.415 1.00 90.81 98 ALA A C 1
ATOM 773 O O . ALA A 1 98 ? 1.626 5.077 -12.490 1.00 90.81 98 ALA A O 1
ATOM 774 N N . THR A 1 99 ? 2.547 3.139 -11.818 1.00 92.00 99 THR A N 1
ATOM 775 C CA . THR A 1 99 ? 3.676 3.737 -11.081 1.00 92.00 99 THR A CA 1
ATOM 776 C C . THR A 1 99 ? 5.022 3.606 -11.790 1.00 92.00 99 THR A C 1
ATOM 778 O O . THR A 1 99 ? 5.928 4.402 -11.529 1.00 92.00 99 THR A O 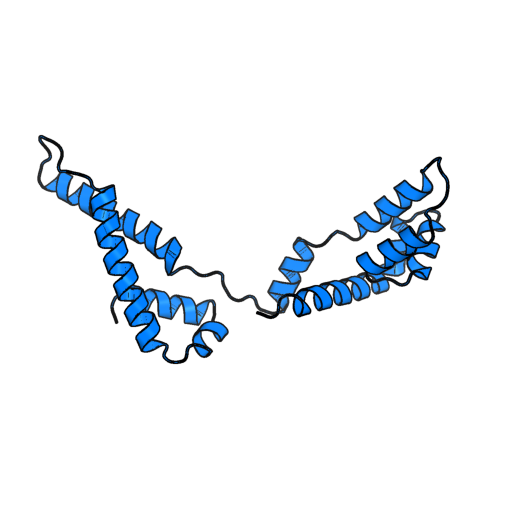1
ATOM 781 N N . ARG A 1 100 ? 5.175 2.645 -12.709 1.00 91.50 100 ARG A N 1
ATOM 782 C CA . ARG A 1 100 ? 6.402 2.468 -13.498 1.00 91.50 100 ARG A CA 1
ATOM 783 C C . ARG A 1 100 ? 6.744 3.719 -14.324 1.00 91.50 100 ARG A C 1
ATOM 785 O O . ARG A 1 100 ? 5.857 4.460 -14.760 1.00 91.50 100 ARG A O 1
ATOM 792 N N . PRO A 1 101 ? 8.026 3.905 -14.680 1.00 91.75 101 PRO A N 1
ATOM 793 C CA . PRO A 1 101 ? 8.405 4.867 -15.704 1.00 91.75 101 PRO A CA 1
ATOM 794 C C . PRO A 1 101 ? 7.700 4.573 -17.036 1.00 91.75 101 PRO A C 1
ATOM 796 O O . PRO A 1 101 ? 7.734 3.448 -17.549 1.00 91.75 101 PRO A O 1
ATOM 799 N N . MET A 1 102 ? 7.091 5.609 -17.616 1.00 91.94 102 MET A N 1
ATOM 800 C CA . MET A 1 102 ? 6.547 5.557 -18.974 1.00 91.94 102 MET A CA 1
ATOM 801 C C . MET A 1 102 ? 7.671 5.304 -19.980 1.00 91.94 102 MET A C 1
ATOM 803 O O . MET A 1 102 ? 8.737 5.901 -19.859 1.00 91.94 102 MET A O 1
ATOM 807 N N . ASP A 1 103 ? 7.417 4.538 -21.041 1.00 92.56 103 ASP A N 1
ATOM 808 C CA . ASP A 1 103 ? 8.429 4.245 -22.073 1.00 92.56 103 ASP A CA 1
ATOM 809 C C . ASP A 1 103 ? 8.985 5.506 -22.755 1.00 92.56 103 ASP A C 1
ATOM 811 O O . ASP A 1 103 ? 10.139 5.544 -23.174 1.00 92.56 103 ASP A O 1
ATOM 815 N N . SER A 1 104 ? 8.206 6.590 -22.788 1.00 93.25 104 SER A N 1
ATOM 816 C CA . SER A 1 104 ? 8.659 7.900 -23.272 1.00 93.25 104 SER A CA 1
ATOM 817 C C . SER A 1 104 ? 9.804 8.501 -22.448 1.00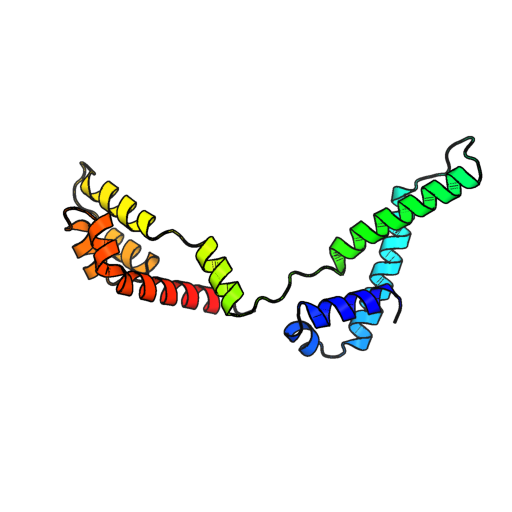 93.25 104 SER A C 1
ATOM 819 O O . SER A 1 104 ? 10.518 9.369 -22.950 1.00 93.25 104 SER A O 1
ATOM 821 N N . ALA A 1 105 ? 10.012 8.057 -21.206 1.00 95.12 105 ALA A N 1
ATOM 822 C CA . ALA A 1 105 ? 11.164 8.455 -20.404 1.00 95.12 105 ALA A CA 1
ATOM 823 C C . ALA A 1 105 ? 12.480 7.964 -21.021 1.00 95.12 105 ALA A C 1
ATOM 825 O O . ALA A 1 105 ? 13.433 8.737 -21.067 1.00 95.12 105 ALA A O 1
ATOM 826 N N . LEU A 1 106 ? 12.504 6.748 -21.581 1.00 96.00 106 LEU A N 1
ATOM 827 C CA . LEU A 1 106 ? 13.677 6.215 -22.275 1.00 96.00 106 LEU A CA 1
ATOM 828 C C . LEU A 1 106 ? 13.969 6.988 -23.570 1.00 96.00 106 LEU A C 1
ATOM 830 O O . LEU A 1 106 ? 15.121 7.300 -23.855 1.00 96.00 106 LEU A O 1
ATOM 834 N N . ALA A 1 107 ? 12.932 7.359 -24.331 1.00 95.75 107 ALA A N 1
ATOM 835 C CA . ALA A 1 107 ? 13.106 8.201 -25.517 1.00 95.75 107 ALA A CA 1
ATOM 836 C C . ALA A 1 107 ? 13.659 9.584 -25.155 1.00 95.75 107 ALA A C 1
ATOM 838 O O . ALA A 1 107 ? 14.601 10.040 -25.787 1.00 95.75 107 ALA A O 1
ATOM 839 N N . ARG A 1 108 ? 13.126 10.217 -24.101 1.00 95.56 108 ARG A N 1
ATOM 840 C CA . ARG A 1 108 ? 13.604 11.524 -23.628 1.00 95.56 108 ARG A CA 1
ATOM 841 C C . ARG A 1 108 ? 15.054 11.471 -23.153 1.00 95.56 108 ARG A C 1
ATOM 843 O O . ARG A 1 108 ? 15.801 12.416 -23.379 1.00 95.56 108 ARG A O 1
ATOM 850 N N . TRP A 1 109 ? 15.439 10.388 -22.481 1.00 94.94 109 TRP A N 1
ATOM 851 C CA . TRP A 1 109 ? 16.833 10.158 -22.115 1.00 94.94 109 TRP A CA 1
ATOM 852 C C . TRP A 1 109 ? 17.718 10.069 -23.365 1.00 94.94 109 TRP A C 1
ATOM 854 O O . TRP A 1 109 ? 18.713 10.780 -23.446 1.00 94.94 109 TRP A O 1
ATOM 864 N N . ALA A 1 110 ? 17.316 9.286 -24.369 1.00 94.50 110 ALA A N 1
ATOM 865 C CA . ALA A 1 110 ? 18.063 9.170 -25.619 1.00 94.50 110 ALA A CA 1
ATOM 866 C C . ALA A 1 110 ? 18.159 10.504 -26.382 1.00 94.50 110 ALA A C 1
ATOM 868 O O . ALA A 1 110 ? 19.244 10.848 -26.841 1.00 94.50 110 ALA A O 1
ATOM 869 N N . ASP A 1 111 ? 17.073 11.283 -26.456 1.00 94.25 111 ASP A N 1
ATOM 870 C CA . ASP A 1 111 ? 17.081 12.637 -27.032 1.00 94.25 111 ASP A CA 1
ATOM 871 C C . ASP A 1 111 ? 18.096 13.532 -26.293 1.00 94.25 111 ASP A C 1
ATOM 873 O O . ASP A 1 111 ? 18.942 14.174 -26.911 1.00 94.25 111 ASP A O 1
ATOM 877 N N . SER A 1 112 ? 18.087 13.507 -24.954 1.00 91.81 112 SER A N 1
ATOM 878 C CA . SER A 1 112 ? 19.035 14.275 -24.136 1.00 91.81 112 SER A CA 1
ATOM 879 C C . SER A 1 112 ? 20.493 13.867 -24.361 1.00 91.81 112 SER A C 1
ATOM 881 O O . SER A 1 112 ? 21.377 14.714 -24.248 1.00 91.81 112 SER A O 1
ATOM 883 N N . VAL A 1 113 ? 20.760 12.588 -24.632 1.00 92.00 113 VAL A N 1
ATOM 884 C CA . VAL A 1 113 ? 22.105 12.099 -24.962 1.00 92.00 113 VAL A CA 1
ATOM 885 C C . VAL A 1 113 ? 22.524 12.583 -26.352 1.00 92.00 113 VAL A C 1
ATOM 887 O O . VAL A 1 113 ? 23.652 13.042 -26.517 1.00 92.00 113 VAL A O 1
ATOM 890 N N . GLN A 1 114 ? 21.626 12.516 -27.339 1.00 89.69 114 GLN A N 1
ATOM 891 C CA . GLN A 1 114 ? 21.889 12.954 -28.716 1.00 89.69 114 GLN A CA 1
ATOM 892 C C . GLN A 1 114 ? 22.152 14.463 -28.818 1.00 89.69 114 GLN A C 1
ATOM 894 O O . GLN A 1 114 ? 22.995 14.883 -29.611 1.00 89.69 114 GLN A O 1
ATOM 899 N N . ASP A 1 115 ? 21.472 15.263 -27.996 1.00 89.00 115 ASP A N 1
ATOM 900 C CA . ASP A 1 115 ? 21.631 16.719 -27.937 1.00 89.00 115 ASP A CA 1
ATOM 901 C C . ASP A 1 115 ? 22.843 17.168 -27.091 1.00 89.00 115 ASP A C 1
ATOM 903 O O . ASP A 1 115 ? 23.161 18.362 -27.040 1.00 89.00 115 ASP A O 1
ATOM 907 N N . SER A 1 116 ? 23.534 16.240 -26.415 1.00 86.25 116 SER A N 1
ATOM 908 C CA . SER A 1 116 ? 24.647 16.569 -25.522 1.00 86.25 116 SER A CA 1
ATOM 909 C C . SER A 1 116 ? 25.904 17.014 -26.291 1.00 86.25 116 SER A C 1
ATOM 911 O O . SER A 1 116 ? 26.387 16.296 -27.172 1.00 86.25 116 SER A O 1
ATOM 913 N N . PRO A 1 117 ? 26.514 18.163 -25.934 1.00 75.25 117 PRO A N 1
ATOM 914 C CA . PRO A 1 117 ? 27.724 18.661 -26.588 1.00 75.25 117 PRO A CA 1
ATOM 915 C C . PRO A 1 117 ? 28.990 17.865 -26.234 1.00 75.25 117 PRO A C 1
ATOM 917 O O . PRO A 1 117 ? 29.993 17.995 -26.934 1.00 75.25 117 PRO A O 1
ATOM 920 N N . GLU A 1 118 ? 28.966 17.059 -25.165 1.00 73.19 118 GLU A N 1
ATOM 921 C CA . GLU A 1 118 ? 30.115 16.251 -24.719 1.00 73.19 118 GLU A CA 1
ATOM 922 C C . GLU A 1 118 ? 30.359 15.010 -25.601 1.00 73.19 118 GLU A C 1
ATOM 924 O O . GLU A 1 118 ? 31.427 14.402 -25.532 1.00 73.19 118 GLU A O 1
ATOM 929 N N . GLY A 1 119 ? 29.429 14.695 -26.511 1.00 62.19 119 GLY A N 1
ATOM 930 C CA . GLY A 1 119 ? 29.488 13.499 -27.348 1.00 62.19 119 GLY A CA 1
ATOM 931 C C . GLY A 1 119 ? 29.039 12.243 -26.597 1.00 62.19 119 GLY A C 1
ATOM 932 O O . GLY A 1 119 ? 28.786 12.289 -25.401 1.00 62.19 119 GLY A O 1
ATOM 933 N N . ALA A 1 120 ? 28.873 11.152 -27.351 1.00 69.00 120 ALA A N 1
ATOM 934 C CA .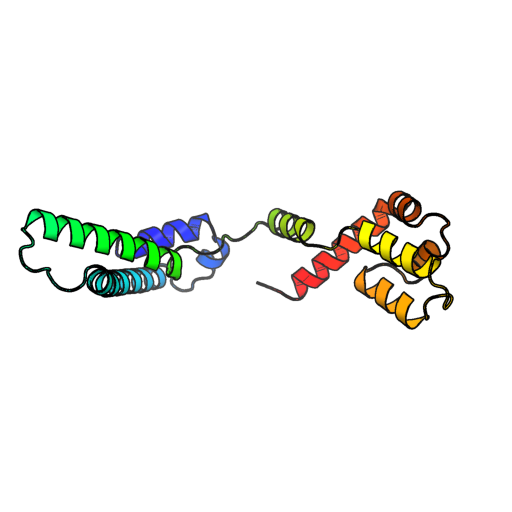 ALA A 1 120 ? 28.249 9.879 -26.969 1.00 69.00 120 ALA A CA 1
ATOM 935 C C . ALA A 1 120 ? 28.413 9.435 -25.498 1.00 69.00 120 ALA A C 1
ATOM 937 O O . ALA A 1 120 ? 29.477 9.591 -24.901 1.00 69.00 120 ALA A O 1
ATOM 938 N N . THR A 1 121 ? 27.374 8.777 -24.970 1.00 80.38 121 THR A N 1
ATOM 939 C CA . THR A 1 121 ? 27.430 8.043 -23.697 1.00 80.38 121 THR A CA 1
ATOM 940 C C . THR A 1 121 ? 28.617 7.091 -23.645 1.00 80.38 121 THR A C 1
ATOM 942 O O . THR A 1 121 ? 29.039 6.516 -24.652 1.00 80.38 121 THR A O 1
ATOM 945 N N . SER A 1 122 ? 29.140 6.876 -22.444 1.00 85.69 122 SER A N 1
ATOM 946 C CA . SER A 1 122 ? 30.098 5.801 -22.203 1.00 85.69 122 SER A CA 1
ATOM 947 C C . SER A 1 122 ? 29.427 4.426 -22.329 1.00 85.69 122 SER A C 1
ATOM 949 O O . SER A 1 122 ? 28.229 4.276 -22.097 1.00 85.69 122 SER A O 1
ATOM 951 N N . THR A 1 123 ? 30.214 3.384 -22.617 1.00 87.62 123 THR A N 1
ATOM 952 C CA . THR A 1 123 ? 29.722 1.992 -22.639 1.00 87.62 123 THR A CA 1
ATOM 953 C C . THR A 1 123 ? 29.035 1.603 -21.327 1.00 87.62 123 THR A C 1
ATOM 955 O O . THR A 1 123 ? 28.030 0.904 -21.340 1.00 87.62 123 THR A O 1
ATOM 958 N N . TYR A 1 124 ? 29.535 2.109 -20.197 1.00 89.12 124 TYR A N 1
ATOM 959 C CA . TYR A 1 124 ? 28.941 1.872 -18.884 1.00 89.12 124 TYR A CA 1
ATOM 960 C C . TYR A 1 124 ? 27.528 2.463 -18.758 1.00 89.12 124 TYR A C 1
ATOM 962 O O . TYR A 1 124 ? 26.639 1.819 -18.214 1.00 89.12 124 TYR A O 1
ATOM 970 N N . GLU A 1 125 ? 27.293 3.668 -19.279 1.00 91.69 125 GLU A N 1
ATOM 971 C CA . GLU A 1 125 ? 25.966 4.299 -19.243 1.00 91.69 125 GLU A CA 1
ATOM 972 C C . GLU A 1 125 ? 24.961 3.568 -20.139 1.00 91.69 125 GLU A C 1
ATOM 974 O O . GLU A 1 125 ? 23.797 3.428 -19.768 1.00 91.69 125 GLU A O 1
ATOM 979 N N . GLU A 1 126 ? 25.407 3.058 -21.291 1.00 93.62 126 GLU A N 1
ATOM 980 C CA . GLU A 1 126 ? 24.574 2.226 -22.167 1.00 93.62 126 GLU A CA 1
ATOM 981 C C . GLU A 1 126 ? 24.187 0.902 -21.497 1.00 93.62 126 GLU A C 1
ATOM 983 O O . GLU A 1 126 ? 23.028 0.489 -21.565 1.00 93.62 126 GLU A O 1
ATOM 988 N N . GLU A 1 127 ? 25.145 0.244 -20.839 1.00 93.75 127 GLU A N 1
ATOM 989 C CA . GLU A 1 127 ? 24.918 -0.989 -20.078 1.00 93.75 127 GLU A CA 1
ATOM 990 C C . GLU A 1 127 ? 23.974 -0.756 -18.894 1.00 93.75 127 GLU A C 1
ATOM 992 O O . GLU A 1 127 ? 23.045 -1.539 -18.690 1.00 93.75 127 GLU A O 1
ATOM 997 N N . LEU A 1 128 ? 24.152 0.351 -18.171 1.00 94.25 128 LEU A N 1
ATOM 998 C CA . LEU A 1 128 ? 23.297 0.728 -17.050 1.00 94.25 128 LEU A CA 1
ATOM 999 C C . LEU A 1 128 ? 21.855 0.991 -17.503 1.00 94.25 128 LEU A C 1
ATOM 1001 O O . LEU A 1 128 ? 20.914 0.463 -16.910 1.00 94.25 128 LEU A O 1
ATOM 1005 N N . ALA A 1 129 ? 21.670 1.751 -18.587 1.00 94.56 129 ALA A N 1
ATOM 1006 C CA . ALA A 1 129 ? 20.347 2.003 -19.152 1.00 94.56 129 ALA A CA 1
ATOM 1007 C C . ALA A 1 129 ? 19.687 0.706 -19.648 1.00 94.56 129 ALA A C 1
ATOM 1009 O O . ALA A 1 129 ? 18.490 0.495 -19.444 1.00 94.56 129 ALA A O 1
ATOM 1010 N N . ALA A 1 130 ? 20.459 -0.186 -20.274 1.00 96.44 130 ALA A N 1
ATOM 1011 C CA . ALA A 1 130 ? 19.981 -1.486 -20.729 1.00 96.44 130 ALA A CA 1
ATOM 1012 C C . ALA A 1 130 ? 19.499 -2.359 -19.560 1.00 96.44 130 ALA A C 1
ATOM 1014 O O . ALA A 1 130 ? 18.425 -2.965 -19.636 1.00 96.44 130 ALA A O 1
ATOM 1015 N N . GLU A 1 131 ? 20.255 -2.386 -18.462 1.00 95.56 131 GLU A N 1
ATOM 1016 C CA . GLU A 1 131 ? 19.891 -3.109 -17.247 1.00 95.56 131 GLU A CA 1
ATOM 1017 C C . GLU A 1 131 ? 18.622 -2.543 -16.595 1.00 95.56 131 GLU A C 1
ATOM 1019 O O . GLU A 1 131 ? 17.690 -3.306 -16.312 1.00 95.56 131 GLU A O 1
ATOM 1024 N N . GLU A 1 132 ? 18.559 -1.222 -16.405 1.00 95.06 132 GLU A N 1
ATOM 1025 C CA . GLU A 1 132 ? 17.426 -0.522 -15.786 1.00 95.06 132 GLU A CA 1
ATOM 1026 C C . GLU A 1 132 ? 16.132 -0.726 -16.581 1.00 95.06 132 GLU A C 1
ATOM 1028 O O . GLU A 1 132 ? 15.064 -1.001 -16.023 1.00 95.06 132 GLU A O 1
ATOM 1033 N N . TRP A 1 133 ? 16.224 -0.629 -17.906 1.00 96.81 133 TRP A N 1
ATOM 1034 C CA . TRP A 1 133 ? 15.080 -0.793 -18.794 1.00 96.81 133 TRP A CA 1
ATOM 1035 C C . TRP A 1 133 ? 14.804 -2.242 -19.167 1.00 96.81 133 TRP A C 1
ATOM 1037 O O . TRP A 1 133 ? 13.811 -2.485 -19.842 1.00 96.81 133 TRP A O 1
ATOM 1047 N N . ALA A 1 134 ? 15.619 -3.193 -18.700 1.00 96.88 134 ALA A N 1
ATOM 1048 C CA . ALA A 1 134 ? 15.540 -4.612 -19.039 1.00 96.88 134 ALA A CA 1
ATOM 1049 C C . ALA A 1 134 ? 15.493 -4.876 -20.558 1.00 96.88 134 ALA A C 1
ATOM 1051 O O . ALA A 1 134 ? 14.760 -5.744 -21.041 1.00 96.88 134 ALA A O 1
ATOM 1052 N N . VAL A 1 135 ? 16.289 -4.125 -21.318 1.00 97.25 135 VAL A N 1
ATOM 1053 C CA . VAL A 1 135 ? 16.458 -4.277 -22.769 1.00 97.25 135 VAL A CA 1
ATOM 1054 C C . VAL A 1 135 ? 17.899 -4.684 -23.091 1.00 97.25 135 VAL A C 1
ATOM 1056 O O . VAL A 1 135 ? 18.799 -4.439 -22.295 1.00 97.25 135 VAL A O 1
ATOM 1059 N N . PRO A 1 136 ? 18.178 -5.306 -24.249 1.00 97.25 136 PRO A N 1
ATOM 1060 C CA . PRO A 1 136 ? 19.556 -5.570 -24.657 1.00 97.25 136 PRO A CA 1
ATOM 1061 C C . PRO A 1 136 ? 20.359 -4.275 -24.846 1.00 97.25 136 PRO A C 1
ATOM 1063 O O . PRO A 1 136 ? 19.830 -3.299 -25.371 1.00 97.25 136 PRO A O 1
ATOM 1066 N N . VAL A 1 137 ? 21.663 -4.288 -24.555 1.00 96.81 137 VAL A N 1
ATOM 1067 C CA . VAL A 1 137 ? 22.558 -3.136 -24.818 1.00 96.81 137 VAL A CA 1
ATOM 1068 C C . VAL A 1 137 ? 22.504 -2.708 -26.289 1.00 96.81 137 VAL A C 1
ATOM 1070 O O . VAL A 1 137 ? 22.447 -1.524 -26.606 1.00 96.81 137 VAL A O 1
ATOM 1073 N N . THR A 1 138 ? 22.384 -3.666 -27.212 1.00 97.00 138 THR A N 1
ATOM 1074 C CA . THR A 1 138 ? 22.223 -3.376 -28.645 1.00 97.00 138 THR A CA 1
ATOM 1075 C C . THR A 1 138 ? 20.946 -2.596 -28.962 1.00 97.00 138 THR A C 1
ATOM 1077 O O . THR A 1 138 ? 20.903 -1.872 -29.952 1.00 97.00 138 THR A O 1
ATOM 1080 N N . PHE A 1 139 ? 19.894 -2.740 -28.152 1.00 97.81 139 PHE A N 1
ATOM 1081 C CA . PHE A 1 139 ? 18.665 -1.961 -28.295 1.00 97.81 139 PHE A CA 1
ATOM 1082 C C . PHE A 1 139 ? 18.900 -0.498 -27.915 1.00 97.81 139 PHE A C 1
ATOM 1084 O O . PHE A 1 139 ? 18.468 0.390 -28.644 1.00 97.81 139 PHE A O 1
ATOM 1091 N N . ILE A 1 140 ? 19.639 -0.252 -26.827 1.00 97.25 140 ILE A N 1
ATOM 1092 C CA . ILE A 1 140 ? 20.058 1.093 -26.412 1.00 97.25 140 ILE A CA 1
ATOM 1093 C C . ILE A 1 140 ? 20.925 1.746 -27.491 1.00 97.25 140 ILE A C 1
ATOM 1095 O O . ILE A 1 140 ? 20.655 2.869 -27.903 1.00 97.25 140 ILE A O 1
ATOM 1099 N N . GLN A 1 141 ? 21.893 1.017 -28.040 1.00 95.25 141 GLN A N 1
ATOM 1100 C CA . GLN A 1 141 ? 22.750 1.518 -29.120 1.00 95.25 141 GLN A CA 1
ATOM 1101 C C . GLN A 1 141 ? 21.954 1.884 -30.378 1.00 95.25 141 GLN A C 1
ATOM 1103 O O . GLN A 1 141 ? 22.189 2.923 -30.992 1.00 95.25 141 GLN A O 1
ATOM 1108 N N . GLN A 1 142 ? 20.975 1.059 -30.759 1.00 96.56 142 GLN A N 1
ATOM 1109 C CA . GLN A 1 142 ? 20.090 1.356 -31.888 1.00 96.56 142 GLN A CA 1
ATOM 1110 C C . GLN A 1 142 ? 19.173 2.550 -31.612 1.00 96.56 142 GLN A C 1
ATOM 1112 O O . GLN A 1 142 ? 18.936 3.344 -32.520 1.00 96.56 142 GLN A O 1
ATOM 1117 N N . LEU A 1 143 ? 18.686 2.692 -30.377 1.00 96.62 143 LEU A N 1
ATOM 1118 C CA . LEU A 1 143 ? 17.892 3.837 -29.943 1.00 96.62 143 LEU A CA 1
ATOM 1119 C C . LEU A 1 143 ? 18.705 5.136 -30.035 1.00 96.62 143 LEU A C 1
ATOM 1121 O O . LEU A 1 143 ? 18.224 6.107 -30.611 1.00 96.62 143 LEU A O 1
ATOM 1125 N N . LEU A 1 144 ? 19.942 5.135 -29.535 1.00 94.56 144 LEU A N 1
ATOM 1126 C CA . LEU A 1 144 ? 20.853 6.283 -29.589 1.00 94.56 144 LEU A CA 1
ATOM 1127 C C . LEU A 1 144 ? 21.300 6.620 -31.018 1.00 94.56 144 LEU A C 1
ATOM 1129 O O . LEU A 1 144 ? 21.552 7.782 -31.322 1.00 94.56 144 LEU A O 1
ATOM 1133 N N . ALA A 1 145 ? 21.354 5.636 -31.917 1.00 93.81 145 ALA A N 1
ATOM 1134 C CA . ALA A 1 145 ? 21.623 5.857 -33.338 1.00 93.81 145 ALA A CA 1
ATOM 1135 C C . ALA A 1 145 ? 20.376 6.281 -34.143 1.00 93.81 145 ALA A C 1
ATOM 1137 O O . ALA A 1 145 ? 20.493 6.664 -35.311 1.00 93.81 145 ALA A O 1
ATOM 1138 N N . ALA A 1 146 ? 19.173 6.183 -33.568 1.00 95.38 146 ALA A N 1
ATOM 1139 C CA . ALA A 1 146 ? 17.938 6.486 -34.275 1.00 95.38 146 ALA A CA 1
ATOM 1140 C C . ALA A 1 146 ? 17.746 7.997 -34.431 1.00 95.38 146 ALA A C 1
ATOM 1142 O O . ALA A 1 146 ? 17.809 8.746 -33.466 1.00 95.38 146 ALA A O 1
ATOM 1143 N N . ALA A 1 147 ? 17.372 8.438 -35.635 1.00 93.31 147 ALA A N 1
ATOM 1144 C CA . ALA A 1 147 ? 17.067 9.848 -35.903 1.00 93.31 147 ALA A CA 1
ATOM 1145 C C . ALA A 1 147 ? 15.854 10.389 -35.117 1.00 93.31 147 ALA A C 1
ATOM 1147 O O . ALA A 1 147 ? 15.635 11.594 -35.067 1.00 93.31 147 ALA A O 1
ATOM 1148 N N . ASN A 1 148 ? 15.008 9.502 -34.584 1.00 95.62 148 ASN A N 1
ATOM 1149 C CA . ASN A 1 148 ? 13.895 9.866 -33.716 1.00 95.62 148 ASN A CA 1
ATOM 1150 C C . ASN A 1 148 ? 13.665 8.737 -32.690 1.00 95.62 148 ASN A C 1
ATOM 1152 O O . ASN A 1 148 ? 13.010 7.738 -33.026 1.00 95.62 148 ASN A O 1
ATOM 1156 N N . PRO A 1 149 ? 14.193 8.881 -31.463 1.00 95.69 149 PRO A N 1
ATOM 1157 C CA . PRO A 1 149 ? 14.056 7.902 -30.384 1.00 95.69 149 PRO A CA 1
ATOM 1158 C C . PRO A 1 149 ? 12.606 7.507 -30.077 1.00 95.69 149 PRO A C 1
ATOM 1160 O O . PRO A 1 149 ? 12.285 6.324 -29.957 1.00 95.69 149 PRO A O 1
ATOM 1163 N N . SER A 1 150 ? 11.685 8.472 -30.050 1.00 95.44 150 SER A N 1
ATOM 1164 C CA . SER A 1 150 ? 10.258 8.209 -29.796 1.00 95.44 150 SER A CA 1
ATOM 1165 C C . SER A 1 150 ? 9.621 7.304 -30.862 1.00 95.44 150 SER A C 1
ATOM 1167 O O . SER A 1 150 ? 8.889 6.354 -30.552 1.00 95.44 150 SER A O 1
ATOM 1169 N N . ARG A 1 151 ? 9.919 7.557 -32.143 1.00 96.88 151 ARG A N 1
ATOM 1170 C CA . ARG A 1 151 ? 9.448 6.728 -33.262 1.00 96.88 151 ARG A CA 1
ATOM 1171 C C . ARG A 1 151 ? 10.082 5.340 -33.229 1.00 96.88 151 ARG A C 1
ATOM 1173 O O . ARG A 1 151 ? 9.397 4.368 -33.543 1.00 96.88 151 ARG A O 1
ATOM 1180 N N . PHE A 1 152 ? 11.353 5.241 -32.841 1.00 97.44 152 PHE A N 1
ATOM 1181 C CA . PHE A 1 152 ? 12.032 3.959 -32.666 1.00 97.44 152 PHE A CA 1
ATOM 1182 C C . PHE A 1 152 ? 11.356 3.107 -31.584 1.00 97.44 152 PHE A C 1
ATOM 1184 O O . PHE A 1 152 ? 11.050 1.946 -31.851 1.00 97.44 152 PHE A O 1
ATOM 1191 N N . LEU A 1 153 ? 11.040 3.671 -30.411 1.00 96.31 153 LEU A N 1
ATOM 1192 C CA . LEU A 1 153 ? 10.330 2.929 -29.359 1.00 96.31 153 LEU A CA 1
ATOM 1193 C C . LEU A 1 153 ? 8.937 2.483 -29.810 1.00 96.31 153 LEU A C 1
ATOM 1195 O O . LEU A 1 153 ? 8.562 1.336 -29.584 1.00 96.31 153 LEU A O 1
ATOM 1199 N N . THR A 1 154 ? 8.203 3.344 -30.521 1.00 95.94 154 THR A N 1
ATOM 1200 C CA . THR A 1 154 ? 6.879 2.995 -31.069 1.00 95.94 154 THR A CA 1
ATOM 1201 C C . THR A 1 154 ? 6.965 1.818 -32.047 1.00 95.94 154 THR A C 1
ATOM 1203 O O . THR A 1 154 ? 6.137 0.912 -32.003 1.00 95.94 154 THR A O 1
ATOM 1206 N N . ALA A 1 155 ? 7.986 1.795 -32.911 1.00 96.94 155 ALA A N 1
ATOM 1207 C CA . ALA A 1 155 ? 8.225 0.690 -33.842 1.00 96.94 155 ALA A CA 1
ATOM 1208 C C . ALA A 1 155 ? 8.673 -0.610 -33.145 1.00 96.94 155 ALA A C 1
ATOM 1210 O O . ALA A 1 155 ? 8.570 -1.682 -33.734 1.00 96.94 155 ALA A O 1
ATOM 1211 N N . ASN A 1 156 ? 9.142 -0.518 -31.898 1.00 97.00 156 ASN A N 1
ATOM 1212 C CA . ASN A 1 156 ? 9.627 -1.633 -31.087 1.00 97.00 156 ASN A CA 1
ATOM 1213 C C . ASN A 1 156 ? 8.755 -1.885 -29.840 1.00 97.00 156 ASN A C 1
ATOM 1215 O O . ASN A 1 156 ? 9.252 -2.369 -28.818 1.00 97.00 156 ASN A O 1
ATOM 1219 N N . ALA A 1 157 ? 7.455 -1.588 -29.919 1.00 94.81 157 ALA A N 1
ATOM 1220 C CA . ALA A 1 157 ? 6.528 -1.708 -28.792 1.00 94.81 157 ALA A CA 1
ATOM 1221 C C . ALA A 1 157 ? 6.520 -3.113 -28.154 1.00 94.81 157 ALA A C 1
ATOM 1223 O O . ALA A 1 157 ? 6.464 -3.232 -26.933 1.00 94.81 157 ALA A O 1
ATOM 1224 N N . ASP A 1 158 ? 6.671 -4.179 -28.947 1.00 96.56 158 ASP A N 1
ATOM 1225 C CA . ASP A 1 158 ? 6.739 -5.557 -28.434 1.00 96.56 158 ASP A CA 1
ATOM 1226 C C . ASP A 1 158 ? 7.994 -5.827 -27.589 1.00 96.56 158 ASP A C 1
ATOM 1228 O O . ASP A 1 158 ? 7.977 -6.647 -26.667 1.00 96.56 158 ASP A O 1
ATOM 1232 N N . THR A 1 159 ? 9.108 -5.155 -27.887 1.00 95.75 159 THR A N 1
ATOM 1233 C CA . THR A 1 159 ? 10.322 -5.227 -27.062 1.00 95.75 159 THR A CA 1
ATOM 1234 C C . THR A 1 159 ? 10.107 -4.489 -25.748 1.00 95.75 159 THR A C 1
ATOM 1236 O O . THR A 1 159 ? 10.417 -5.046 -24.700 1.00 95.75 159 THR A O 1
ATOM 1239 N N . MET A 1 160 ? 9.493 -3.303 -25.784 1.00 96.06 160 MET A N 1
ATOM 1240 C CA . MET A 1 160 ? 9.183 -2.533 -24.574 1.00 96.06 160 MET A CA 1
ATOM 1241 C C . MET A 1 160 ? 8.166 -3.234 -23.671 1.00 96.06 160 MET A C 1
ATOM 1243 O O . MET A 1 160 ? 8.316 -3.222 -22.450 1.00 96.06 160 MET A O 1
ATOM 1247 N N . LYS A 1 161 ? 7.175 -3.916 -24.256 1.00 94.31 161 LYS A N 1
ATOM 1248 C CA . LYS A 1 161 ? 6.222 -4.740 -23.508 1.00 94.31 161 LYS A CA 1
ATOM 1249 C C . LYS A 1 161 ? 6.915 -5.900 -22.790 1.00 94.31 161 LYS A C 1
ATOM 1251 O O . LYS A 1 161 ? 6.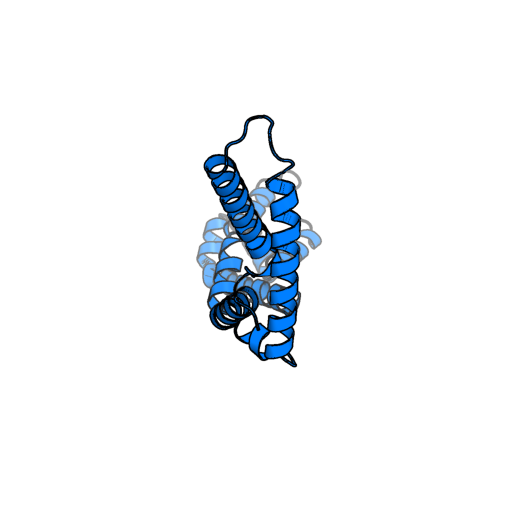717 -6.076 -21.597 1.00 94.31 161 LYS A O 1
ATOM 1256 N N . ARG A 1 162 ? 7.783 -6.648 -23.477 1.00 95.12 162 ARG A N 1
ATOM 1257 C CA . ARG A 1 162 ? 8.549 -7.738 -22.841 1.00 95.12 162 ARG A CA 1
ATOM 1258 C C . ARG A 1 162 ? 9.495 -7.224 -21.760 1.00 95.12 162 ARG A C 1
ATOM 1260 O O . ARG A 1 162 ? 9.615 -7.833 -20.705 1.00 95.12 162 ARG A O 1
ATOM 1267 N N . ALA A 1 163 ? 10.150 -6.096 -22.011 1.00 95.38 163 ALA A N 1
ATOM 1268 C CA . ALA A 1 163 ? 11.032 -5.462 -21.044 1.00 95.38 163 ALA A CA 1
ATOM 1269 C C . ALA A 1 163 ? 10.263 -5.011 -19.790 1.00 95.38 163 ALA A C 1
ATOM 1271 O O . ALA A 1 163 ? 10.734 -5.173 -18.667 1.00 95.38 163 ALA A O 1
ATOM 1272 N N . ALA A 1 164 ? 9.038 -4.510 -19.965 1.00 94.19 164 ALA A N 1
ATOM 1273 C CA . ALA A 1 164 ? 8.129 -4.242 -18.863 1.00 94.19 164 ALA A CA 1
ATOM 1274 C C . ALA A 1 164 ? 7.797 -5.492 -18.047 1.00 94.19 164 ALA A C 1
ATOM 1276 O O . ALA A 1 164 ? 7.908 -5.450 -16.827 1.00 94.19 164 ALA A O 1
ATOM 1277 N N . ASP A 1 165 ? 7.449 -6.594 -18.713 1.00 94.06 165 ASP A N 1
ATOM 1278 C CA . ASP A 1 165 ? 7.155 -7.863 -18.043 1.00 94.06 165 ASP A CA 1
ATOM 1279 C C . ASP A 1 165 ? 8.344 -8.330 -17.192 1.00 94.06 165 ASP A C 1
ATOM 1281 O O . ASP A 1 165 ? 8.172 -8.634 -16.015 1.00 94.06 165 ASP A O 1
ATOM 1285 N N . ILE A 1 166 ? 9.567 -8.255 -17.728 1.00 94.12 166 ILE A N 1
ATOM 1286 C CA . ILE A 1 166 ? 10.793 -8.602 -16.991 1.00 94.12 166 ILE A CA 1
ATOM 1287 C C . ILE A 1 166 ? 10.996 -7.695 -15.767 1.00 94.12 166 ILE A C 1
ATOM 1289 O O . ILE A 1 166 ? 11.394 -8.166 -14.701 1.00 94.12 166 ILE A O 1
ATOM 1293 N N . ARG A 1 167 ? 10.746 -6.385 -15.891 1.00 93.81 167 ARG A N 1
ATOM 1294 C CA . ARG A 1 167 ? 10.870 -5.451 -14.757 1.00 93.81 167 ARG A CA 1
ATOM 1295 C C . ARG A 1 167 ? 9.833 -5.731 -13.676 1.00 93.81 167 ARG A C 1
ATOM 1297 O O . ARG A 1 167 ? 10.186 -5.713 -12.499 1.00 93.81 167 ARG A O 1
ATOM 1304 N N . TYR A 1 168 ? 8.595 -6.019 -14.070 1.00 92.69 168 TYR A N 1
ATOM 1305 C CA . TYR A 1 168 ? 7.545 -6.427 -13.144 1.00 92.69 168 TYR A CA 1
ATOM 1306 C C . TYR A 1 168 ? 7.929 -7.717 -12.409 1.00 92.69 168 TYR A C 1
ATOM 1308 O O . TYR A 1 168 ? 7.889 -7.753 -11.183 1.00 92.69 168 TYR A O 1
ATOM 1316 N N . GLU A 1 169 ? 8.404 -8.738 -13.126 1.00 90.50 169 GLU A N 1
ATOM 1317 C CA . GLU A 1 169 ? 8.846 -10.007 -12.532 1.00 90.50 169 GLU A CA 1
ATOM 1318 C C . GLU A 1 169 ? 9.993 -9.824 -11.530 1.00 90.50 169 GLU A C 1
ATOM 1320 O O . GLU A 1 169 ? 9.964 -10.419 -10.453 1.00 90.50 169 GLU A O 1
ATOM 1325 N N . LYS A 1 170 ? 10.987 -8.979 -11.840 1.00 87.56 170 LYS A N 1
ATOM 1326 C CA . LYS A 1 170 ? 12.082 -8.663 -10.905 1.00 87.56 170 LYS A CA 1
ATOM 1327 C C . LYS A 1 170 ? 11.567 -8.033 -9.608 1.00 87.56 170 LYS A C 1
ATOM 1329 O O . LYS A 1 170 ? 12.060 -8.373 -8.536 1.00 87.56 170 LYS A O 1
ATOM 1334 N N . ILE A 1 171 ? 10.591 -7.129 -9.698 1.00 85.56 171 ILE A N 1
ATOM 1335 C CA . ILE A 1 171 ? 10.001 -6.459 -8.529 1.00 85.56 171 ILE A CA 1
ATOM 1336 C C . ILE A 1 171 ? 9.149 -7.440 -7.721 1.00 85.56 171 ILE A C 1
ATOM 1338 O O . ILE A 1 171 ? 9.311 -7.518 -6.505 1.00 85.56 171 ILE A O 1
ATOM 1342 N N . ALA A 1 172 ? 8.320 -8.239 -8.394 1.00 82.62 172 ALA A N 1
ATOM 1343 C CA . ALA A 1 172 ? 7.506 -9.271 -7.759 1.00 82.62 172 ALA A CA 1
ATOM 1344 C C . ALA A 1 172 ? 8.365 -10.316 -7.017 1.00 82.62 172 ALA A C 1
ATOM 1346 O O . ALA A 1 172 ? 7.987 -10.789 -5.953 1.00 82.62 172 ALA A O 1
ATOM 1347 N N . GLN A 1 173 ? 9.554 -10.648 -7.533 1.00 75.00 173 GLN A N 1
ATOM 1348 C CA . GLN A 1 173 ? 10.494 -11.558 -6.862 1.00 75.00 173 GLN A CA 1
ATOM 1349 C C . GLN A 1 173 ? 11.256 -10.914 -5.693 1.00 75.00 173 GLN A C 1
ATOM 1351 O O . GLN A 1 173 ? 11.677 -11.627 -4.784 1.00 75.00 173 GLN A O 1
ATOM 1356 N N . ALA A 1 174 ? 11.469 -9.594 -5.713 1.00 72.06 174 ALA A N 1
ATOM 1357 C CA . ALA A 1 174 ? 12.171 -8.868 -4.650 1.00 72.06 174 ALA A CA 1
ATOM 1358 C C . ALA A 1 174 ? 11.286 -8.601 -3.419 1.00 72.06 174 ALA A C 1
ATOM 1360 O O . ALA A 1 174 ? 11.807 -8.460 -2.312 1.00 72.06 174 ALA A O 1
ATOM 1361 N N . HIS A 1 175 ? 9.966 -8.570 -3.609 1.00 59.22 175 HIS A N 1
ATOM 1362 C CA . HIS A 1 175 ? 8.964 -8.444 -2.552 1.00 59.22 175 HIS A CA 1
ATOM 1363 C C . HIS A 1 175 ? 8.016 -9.651 -2.569 1.00 59.22 175 HIS A C 1
ATOM 1365 O O . HIS A 1 175 ? 6.853 -9.495 -2.936 1.00 59.22 175 HIS A O 1
ATOM 1371 N N . PRO A 1 176 ? 8.493 -10.859 -2.209 1.00 56.69 176 PRO A N 1
ATOM 1372 C CA . PRO A 1 176 ? 7.574 -11.959 -1.964 1.00 56.69 176 PRO A CA 1
ATOM 1373 C C . PRO A 1 176 ? 6.714 -11.572 -0.754 1.00 56.69 176 PRO A C 1
ATOM 1375 O O . PRO A 1 176 ? 7.272 -11.270 0.304 1.00 56.69 176 PRO A O 1
ATOM 1378 N N . GLU A 1 177 ? 5.393 -11.499 -0.942 1.00 51.00 177 GLU A N 1
ATOM 1379 C CA . GLU A 1 177 ? 4.431 -11.292 0.153 1.00 51.00 177 GLU A CA 1
ATOM 1380 C C . GLU A 1 177 ? 4.642 -12.273 1.319 1.00 51.00 177 GLU A C 1
ATOM 1382 O O . GLU A 1 177 ? 4.948 -13.466 1.065 1.00 51.00 177 GLU A O 1
#

Radius of gyration: 27.81 Å; chains: 1; bounding box: 59×44×71 Å

Organism: NCBI:txid995039

Secondary structure (DSSP, 8-state):
--HHHHHHHHHHHHH-HHHHHH-S-HHHHHHHHHHHHHHHHHHHHHHHH-SPPTT--HHHHHHHHHHHHHHHHHHHHHHHT-PPPPPPHHHHHHHHHHHSPPTHHHHHHHHHHHT-TT-S--HHHHHHHHHHHT--HHHHHHHHHSS-HHHHHHHTHHHHHHHHHHHHHHHHHHS--